Protein AF-A0A962IKZ0-F1 (afdb_monomer_lite)

Structure (mmCIF, N/CA/C/O backbone):
data_AF-A0A962IKZ0-F1
#
_entry.id   AF-A0A962IKZ0-F1
#
loop_
_atom_site.group_PDB
_atom_site.id
_atom_site.type_symbol
_atom_site.label_atom_id
_atom_site.label_alt_id
_atom_site.label_comp_id
_atom_site.label_asym_id
_atom_site.label_entity_id
_atom_site.label_seq_id
_atom_site.pdbx_PDB_ins_code
_atom_site.Cartn_x
_atom_site.Cartn_y
_atom_site.Ca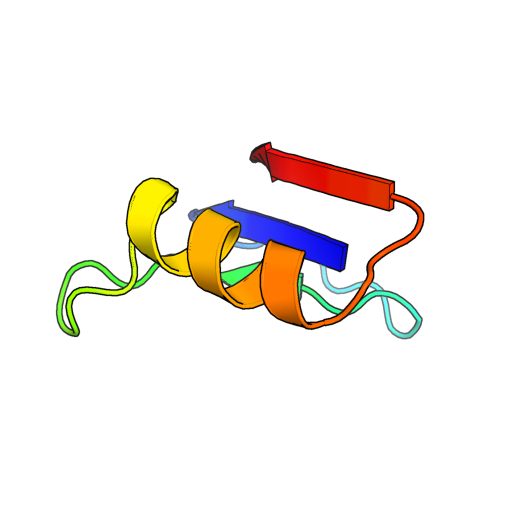rtn_z
_atom_site.occupancy
_atom_site.B_iso_or_equiv
_atom_site.auth_seq_id
_atom_site.auth_comp_id
_atom_site.auth_asym_id
_atom_site.auth_atom_id
_atom_site.pdbx_PDB_model_num
ATOM 1 N N . GLN A 1 1 ? 1.068 -0.179 -6.990 1.00 84.44 1 GLN A N 1
ATOM 2 C CA . GLN A 1 1 ? 1.569 0.269 -5.665 1.00 84.44 1 GLN A CA 1
ATOM 3 C C . GLN A 1 1 ? 1.596 -0.928 -4.728 1.00 84.44 1 GLN A C 1
ATOM 5 O O . GLN A 1 1 ? 0.750 -1.804 -4.889 1.00 84.44 1 GLN A O 1
ATOM 10 N N . THR A 1 2 ? 2.540 -0.988 -3.789 1.00 92.62 2 THR A N 1
ATOM 11 C CA . THR A 1 2 ? 2.588 -2.050 -2.771 1.00 92.62 2 THR A CA 1
ATOM 12 C C . THR A 1 2 ? 2.347 -1.495 -1.368 1.00 92.62 2 THR A C 1
ATOM 14 O O . THR A 1 2 ? 2.610 -0.316 -1.102 1.00 92.62 2 THR A O 1
ATOM 17 N N . LEU A 1 3 ? 1.820 -2.340 -0.482 1.00 94.50 3 LEU A N 1
ATOM 18 C CA . LEU A 1 3 ? 1.764 -2.108 0.959 1.00 94.50 3 LEU A CA 1
ATOM 19 C C . LEU A 1 3 ? 2.370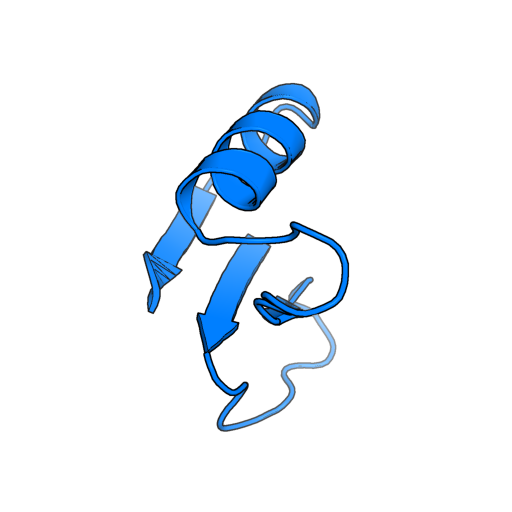 -3.329 1.658 1.00 94.50 3 LEU A C 1
ATOM 21 O O . LEU A 1 3 ? 1.835 -4.422 1.488 1.00 94.50 3 LEU A O 1
ATOM 25 N N . GLU A 1 4 ? 3.469 -3.129 2.386 1.00 93.44 4 GLU A N 1
ATOM 26 C CA . GLU A 1 4 ? 4.339 -4.192 2.920 1.00 93.44 4 GLU A CA 1
ATOM 27 C C . GLU A 1 4 ? 4.658 -3.990 4.417 1.00 93.44 4 GLU A C 1
ATOM 29 O O . GLU A 1 4 ? 4.615 -2.860 4.918 1.00 93.44 4 GLU A O 1
ATOM 34 N N . ASP A 1 5 ? 5.020 -5.053 5.141 1.00 90.06 5 ASP A N 1
ATOM 35 C CA . ASP A 1 5 ? 5.533 -4.976 6.522 1.00 90.06 5 ASP A CA 1
ATOM 36 C C . ASP A 1 5 ? 6.614 -6.040 6.829 1.00 90.06 5 ASP A C 1
ATOM 38 O O . ASP A 1 5 ? 6.273 -7.154 7.231 1.00 90.06 5 ASP A O 1
ATOM 42 N N . PRO A 1 6 ? 7.924 -5.730 6.725 1.00 92.69 6 PRO A N 1
ATOM 43 C CA . PRO A 1 6 ? 8.552 -4.527 6.172 1.00 92.69 6 PRO A CA 1
ATOM 44 C C . PRO A 1 6 ? 8.764 -4.613 4.649 1.00 92.69 6 PRO A C 1
ATOM 46 O O . PRO A 1 6 ? 8.529 -5.646 4.036 1.00 92.69 6 PRO A O 1
ATOM 49 N N . ILE A 1 7 ? 9.282 -3.539 4.044 1.00 91.25 7 ILE A N 1
ATOM 50 C CA . ILE A 1 7 ? 9.740 -3.572 2.645 1.00 91.25 7 ILE A CA 1
ATOM 51 C C . ILE A 1 7 ? 11.032 -4.395 2.542 1.00 91.25 7 ILE A C 1
ATOM 53 O O . ILE A 1 7 ? 12.036 -4.046 3.170 1.00 91.25 7 ILE A O 1
ATOM 57 N N . GLU A 1 8 ? 11.033 -5.436 1.707 1.00 90.56 8 GLU A N 1
ATOM 58 C CA . GLU A 1 8 ? 12.194 -6.323 1.524 1.00 90.56 8 GLU A CA 1
ATOM 59 C C . GLU A 1 8 ? 13.264 -5.713 0.603 1.00 90.56 8 GLU A C 1
ATOM 61 O O . GLU A 1 8 ? 14.455 -5.715 0.921 1.00 90.56 8 GLU A O 1
ATOM 66 N N . TYR A 1 9 ? 12.838 -5.136 -0.526 1.00 91.50 9 TYR A N 1
ATOM 67 C CA . TYR A 1 9 ? 13.700 -4.490 -1.519 1.00 91.50 9 TYR A CA 1
ATOM 68 C C . TYR A 1 9 ? 13.008 -3.267 -2.118 1.00 91.50 9 TYR A C 1
ATOM 70 O O . TYR A 1 9 ? 11.796 -3.273 -2.330 1.00 91.50 9 TYR A O 1
ATOM 78 N N . ARG A 1 10 ? 13.785 -2.215 -2.415 1.00 90.75 10 ARG A N 1
ATOM 79 C CA . ARG A 1 10 ? 13.258 -1.013 -3.073 1.00 90.75 10 ARG A CA 1
ATOM 80 C C . ARG A 1 10 ? 13.331 -1.125 -4.585 1.00 90.75 10 ARG A C 1
ATOM 82 O O . ARG A 1 10 ? 14.423 -1.207 -5.145 1.00 90.75 10 ARG A O 1
ATOM 89 N N . PHE A 1 11 ? 12.179 -1.016 -5.226 1.00 92.81 11 PHE A N 1
ATOM 90 C CA . PHE A 1 11 ? 12.062 -0.874 -6.667 1.00 92.81 11 PHE A CA 1
ATOM 91 C C . PHE A 1 11 ? 11.887 0.611 -7.011 1.00 92.81 11 PHE A C 1
ATOM 93 O O . PHE A 1 11 ? 10.950 1.236 -6.516 1.00 92.81 11 PHE A O 1
ATOM 100 N N . PRO A 1 12 ? 12.766 1.203 -7.838 1.00 91.19 12 PRO A N 1
ATOM 101 C CA . PRO A 1 12 ? 12.738 2.642 -8.115 1.00 91.19 12 PRO A CA 1
ATOM 102 C C . PRO A 1 12 ? 11.444 3.109 -8.796 1.00 91.19 12 PRO A C 1
ATOM 104 O O . PRO A 1 12 ? 11.005 4.230 -8.551 1.00 91.19 12 PRO A O 1
ATOM 107 N N . ASP A 1 13 ? 10.805 2.241 -9.581 1.00 93.88 13 ASP A N 1
ATOM 108 C CA . ASP A 1 13 ? 9.612 2.579 -10.367 1.00 93.88 13 ASP A CA 1
ATOM 109 C C . ASP A 1 13 ? 8.296 2.146 -9.698 1.00 93.88 13 ASP A C 1
ATOM 111 O O . ASP A 1 13 ? 7.221 2.250 -10.291 1.00 93.88 13 ASP A O 1
ATOM 115 N N . VAL A 1 14 ? 8.352 1.653 -8.455 1.00 91.88 14 VAL A N 1
ATOM 116 C CA . VAL A 1 14 ? 7.171 1.197 -7.714 1.00 91.88 14 VAL A CA 1
ATOM 117 C C . VAL A 1 14 ? 7.005 2.026 -6.452 1.00 91.88 14 VAL A C 1
ATOM 119 O O . VAL A 1 14 ? 7.899 2.125 -5.616 1.00 91.88 14 VAL A O 1
ATOM 122 N N . ILE A 1 15 ? 5.812 2.588 -6.264 1.00 90.75 15 ILE A N 1
ATOM 123 C CA . ILE A 1 15 ? 5.458 3.193 -4.981 1.00 90.75 15 ILE A CA 1
ATOM 124 C C . ILE A 1 15 ? 5.246 2.062 -3.967 1.00 90.75 15 ILE A C 1
ATOM 126 O O . ILE A 1 15 ? 4.318 1.265 -4.135 1.00 90.75 15 ILE A O 1
ATOM 130 N N . GLN A 1 16 ? 6.090 2.014 -2.933 1.00 93.00 16 GLN A N 1
ATOM 131 C CA . GLN A 1 16 ? 6.043 1.020 -1.857 1.00 93.00 16 GLN A CA 1
ATOM 132 C C . GLN A 1 16 ? 5.759 1.705 -0.518 1.00 93.00 16 GLN A C 1
ATOM 134 O O . GLN A 1 16 ? 6.558 2.509 -0.028 1.00 93.00 16 GLN A O 1
ATOM 139 N N . GLY A 1 17 ? 4.594 1.418 0.060 1.00 93.19 17 GLY A N 1
ATOM 140 C CA . GLY A 1 17 ? 4.221 1.861 1.400 1.00 93.19 17 GLY A CA 1
ATOM 141 C C . GLY A 1 17 ? 4.574 0.798 2.434 1.00 93.19 17 GLY A C 1
ATOM 142 O O . GLY A 1 17 ? 4.300 -0.374 2.214 1.00 93.19 17 GLY A O 1
ATOM 143 N N . GLN A 1 18 ? 5.130 1.200 3.578 1.00 94.38 18 GLN A N 1
ATOM 144 C CA . GLN A 1 18 ? 5.351 0.285 4.699 1.00 94.38 18 GLN A CA 1
ATOM 145 C C . GLN A 1 18 ? 4.313 0.514 5.795 1.00 94.38 18 GLN A C 1
ATOM 147 O O . GLN A 1 18 ? 4.074 1.665 6.176 1.00 94.38 18 GLN A O 1
ATOM 152 N N . ALA A 1 19 ? 3.734 -0.557 6.336 1.00 93.69 19 ALA A N 1
ATOM 153 C CA . ALA A 1 19 ? 2.887 -0.459 7.514 1.00 93.69 19 ALA A CA 1
ATOM 154 C C . ALA A 1 19 ? 3.671 0.147 8.694 1.00 93.69 19 ALA A C 1
ATOM 156 O O . ALA A 1 19 ? 4.847 -0.125 8.933 1.00 93.69 19 ALA A O 1
ATOM 157 N N . ASN A 1 20 ? 3.008 1.020 9.444 1.00 93.94 20 ASN A N 1
ATOM 158 C CA . ASN A 1 20 ? 3.530 1.612 10.664 1.00 93.94 20 ASN A CA 1
ATOM 159 C C . ASN A 1 20 ? 2.413 1.681 11.720 1.00 93.94 20 ASN A C 1
ATOM 161 O O . ASN A 1 20 ? 1.713 2.697 11.840 1.00 93.94 20 ASN A O 1
ATOM 165 N N . PRO A 1 21 ? 2.260 0.617 12.530 1.00 91.69 21 PRO A N 1
ATOM 166 C CA . PRO A 1 21 ? 1.227 0.541 13.561 1.00 91.69 21 PRO A CA 1
ATOM 167 C C . PRO A 1 21 ? 1.302 1.679 14.584 1.00 91.69 21 PRO A C 1
ATOM 169 O O . PRO A 1 21 ? 0.274 2.100 15.109 1.00 91.69 21 PRO A O 1
ATOM 172 N N . ARG A 1 22 ? 2.498 2.239 14.826 1.00 94.06 22 ARG A N 1
ATOM 173 C CA . ARG A 1 22 ? 2.716 3.319 15.807 1.00 94.06 22 ARG A CA 1
ATOM 174 C C . ARG A 1 22 ? 1.975 4.609 15.462 1.00 94.06 22 ARG A C 1
ATOM 176 O O . ARG A 1 22 ? 1.693 5.396 16.356 1.00 94.06 22 ARG A O 1
ATOM 183 N N . ILE A 1 2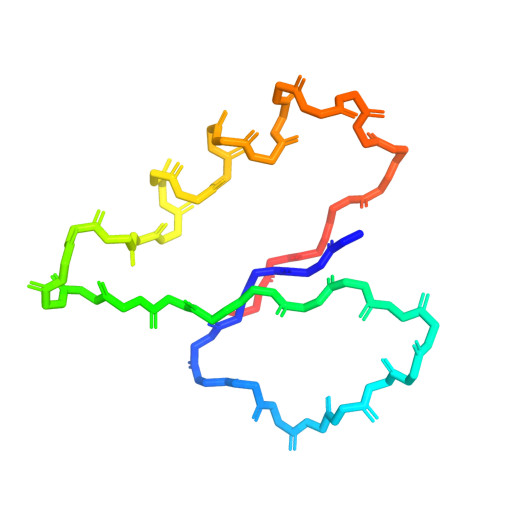3 ? 1.672 4.822 14.182 1.00 92.69 23 ILE A N 1
ATOM 184 C CA . ILE A 1 23 ? 0.919 5.986 13.692 1.00 92.69 23 ILE A CA 1
ATOM 185 C C . ILE A 1 23 ? -0.474 5.596 13.176 1.00 92.69 23 ILE A C 1
ATOM 187 O O . ILE A 1 23 ? -1.127 6.387 12.503 1.00 92.69 23 ILE A O 1
ATOM 191 N N . GLY A 1 24 ? -0.925 4.363 13.443 1.00 90.88 24 GLY A N 1
ATOM 192 C CA . GLY A 1 24 ? -2.205 3.847 12.950 1.00 90.88 24 GLY A CA 1
ATOM 193 C C . GLY A 1 24 ? -2.235 3.539 11.447 1.00 90.88 24 GLY A C 1
ATOM 194 O O . GLY A 1 24 ? -3.311 3.307 10.887 1.00 90.88 24 GLY A O 1
ATOM 195 N N . PHE A 1 25 ? -1.077 3.513 10.780 1.00 92.81 25 PHE A N 1
ATOM 196 C CA . PHE A 1 25 ? -0.966 3.117 9.380 1.00 92.81 25 PHE A CA 1
ATOM 197 C C . PHE A 1 25 ? -0.802 1.595 9.303 1.00 92.81 25 PHE A C 1
ATOM 199 O O . PHE A 1 25 ? 0.281 1.060 9.494 1.00 92.81 25 PHE A O 1
ATOM 206 N N . THR A 1 26 ? -1.900 0.880 9.101 1.00 94.31 26 THR A N 1
ATOM 20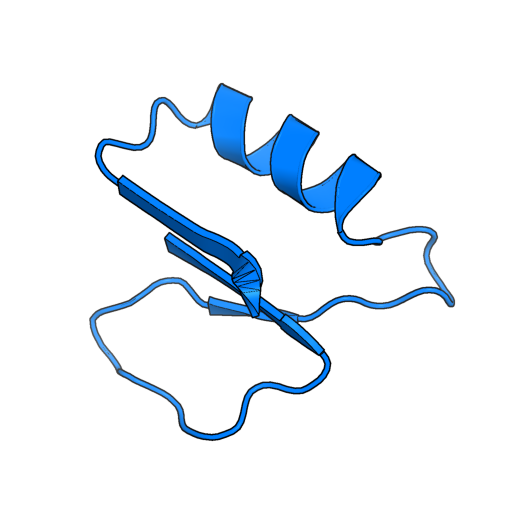7 C CA . THR A 1 26 ? -1.967 -0.586 9.034 1.00 94.31 26 THR A CA 1
ATOM 208 C C . THR A 1 26 ? -2.313 -1.018 7.616 1.00 94.31 26 THR A C 1
ATOM 210 O O . THR A 1 26 ? -2.699 -0.184 6.799 1.00 94.31 26 THR A O 1
ATOM 213 N N . PHE A 1 27 ? -2.284 -2.320 7.325 1.00 92.56 27 PHE A N 1
ATOM 214 C CA . PHE A 1 27 ? -2.786 -2.837 6.048 1.00 92.56 27 PHE A CA 1
ATOM 215 C C . PHE A 1 27 ? -4.195 -2.338 5.718 1.00 92.56 27 PHE A C 1
ATOM 217 O O . PHE A 1 27 ? -4.464 -1.892 4.608 1.00 92.56 27 PHE A O 1
ATOM 224 N N . ALA A 1 28 ? -5.095 -2.331 6.702 1.00 93.44 28 ALA A N 1
ATOM 225 C CA . ALA A 1 28 ? -6.480 -1.935 6.488 1.00 93.44 28 ALA A CA 1
ATOM 226 C C . ALA A 1 28 ? -6.653 -0.423 6.264 1.00 93.44 28 ALA A C 1
ATOM 228 O O . ALA A 1 28 ? -7.542 -0.012 5.514 1.00 93.44 28 ALA A O 1
ATOM 229 N N . THR A 1 29 ? -5.877 0.427 6.943 1.00 94.12 29 THR A N 1
ATOM 230 C CA . THR A 1 29 ? -5.962 1.886 6.747 1.00 94.12 29 THR A CA 1
ATOM 231 C C . THR A 1 29 ? -5.182 2.323 5.511 1.00 94.12 29 THR A C 1
ATOM 233 O O . THR A 1 29 ? -5.684 3.147 4.747 1.00 94.12 29 THR A O 1
ATOM 236 N N . GLY A 1 30 ? -4.032 1.700 5.252 1.00 92.50 30 GLY A N 1
ATOM 237 C CA . GLY A 1 30 ? -3.240 1.878 4.041 1.00 92.50 30 GLY A CA 1
ATOM 238 C C . GLY A 1 30 ? -4.005 1.466 2.789 1.00 92.50 30 GLY A C 1
ATOM 239 O O . GLY A 1 30 ? -4.176 2.294 1.904 1.00 92.50 30 GLY A O 1
ATOM 240 N N . LEU A 1 31 ? -4.589 0.263 2.742 1.00 93.69 31 LEU A N 1
ATOM 241 C CA . LEU A 1 31 ? -5.366 -0.193 1.582 1.00 93.69 31 LEU A CA 1
ATOM 242 C C . LEU A 1 31 ? -6.531 0.756 1.251 1.00 93.69 31 LEU A C 1
ATOM 244 O O . LEU A 1 31 ? -6.766 1.075 0.088 1.00 93.69 31 LEU A O 1
ATOM 248 N N . ARG A 1 32 ? -7.225 1.283 2.270 1.00 93.31 32 ARG A N 1
ATOM 249 C CA . ARG A 1 32 ? -8.283 2.291 2.072 1.00 93.31 32 ARG A CA 1
ATOM 250 C C . ARG A 1 32 ? -7.761 3.613 1.515 1.00 93.31 32 ARG A C 1
ATOM 252 O O . ARG A 1 32 ? -8.491 4.273 0.783 1.00 93.31 32 ARG A O 1
ATOM 259 N N . ALA A 1 33 ? -6.556 4.030 1.895 1.00 91.38 33 ALA A N 1
ATOM 260 C CA . ALA A 1 33 ? -5.937 5.238 1.359 1.00 91.38 33 ALA A CA 1
ATOM 261 C C . ALA A 1 33 ? -5.516 5.036 -0.104 1.00 91.38 33 ALA A C 1
ATOM 263 O O . ALA A 1 33 ? -5.812 5.886 -0.939 1.00 91.38 33 ALA A O 1
ATOM 264 N N . ILE A 1 34 ? -4.911 3.886 -0.406 1.00 92.38 34 ILE A N 1
ATOM 265 C CA . ILE A 1 34 ? -4.442 3.499 -1.741 1.00 92.38 34 ILE A CA 1
ATOM 266 C C . ILE A 1 34 ? -5.600 3.443 -2.744 1.00 92.38 34 ILE A C 1
ATOM 268 O O . ILE A 1 34 ? -5.505 4.028 -3.815 1.00 92.38 34 ILE A O 1
ATOM 272 N N . LEU A 1 35 ? -6.736 2.839 -2.381 1.00 93.00 35 LEU A N 1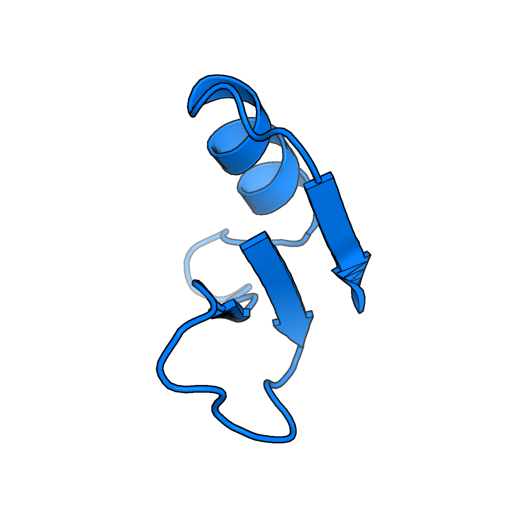
ATOM 273 C CA . LEU A 1 35 ? -7.912 2.759 -3.260 1.00 93.00 35 LEU A CA 1
ATOM 274 C C . LEU A 1 35 ? -8.478 4.128 -3.678 1.00 93.00 35 LEU A C 1
ATOM 276 O O . LEU A 1 35 ? -9.152 4.222 -4.696 1.00 93.00 35 LEU A O 1
ATOM 280 N N . ARG A 1 36 ? -8.214 5.201 -2.920 1.00 94.81 36 ARG A N 1
ATOM 281 C CA . ARG A 1 36 ? -8.637 6.566 -3.288 1.00 94.81 36 ARG A CA 1
ATOM 282 C C . ARG A 1 36 ? -7.731 7.217 -4.330 1.00 94.81 36 ARG A C 1
ATOM 284 O O . ARG A 1 36 ? -8.073 8.286 -4.820 1.00 94.81 36 ARG A O 1
ATOM 291 N N . GLN A 1 37 ? -6.580 6.614 -4.621 1.00 90.88 37 GLN A N 1
ATOM 292 C CA . GLN A 1 37 ? -5.636 7.093 -5.630 1.00 90.88 37 GLN A CA 1
ATOM 293 C C . GLN A 1 37 ? -5.944 6.554 -7.035 1.00 90.88 37 GLN A C 1
ATOM 295 O O . GLN A 1 37 ? -5.155 6.807 -7.934 1.00 90.88 37 GLN A O 1
ATOM 300 N N . ASP A 1 38 ? -7.056 5.828 -7.210 1.00 94.62 38 ASP A N 1
ATOM 301 C CA . ASP A 1 38 ? -7.432 5.150 -8.461 1.00 94.62 38 ASP A CA 1
ATOM 302 C C . ASP A 1 38 ? -6.312 4.249 -9.036 1.00 94.62 38 ASP A C 1
ATOM 304 O O . ASP A 1 38 ? -5.842 4.459 -10.152 1.00 94.62 38 ASP A O 1
ATOM 308 N N . PRO A 1 39 ? -5.790 3.282 -8.254 1.00 91.38 39 PRO A N 1
ATOM 309 C CA . PRO A 1 39 ? -4.671 2.461 -8.695 1.00 91.38 39 PRO A CA 1
ATOM 310 C C . PRO A 1 39 ? -5.126 1.362 -9.663 1.00 91.38 39 PRO A C 1
ATOM 312 O O . PRO A 1 39 ? -6.086 0.646 -9.386 1.00 91.38 39 PRO A O 1
ATOM 315 N N . ASP A 1 40 ? -4.346 1.124 -10.719 1.00 93.25 40 ASP A N 1
ATOM 316 C CA . ASP A 1 40 ? -4.590 0.001 -11.635 1.00 93.25 40 ASP A CA 1
ATOM 317 C C . ASP A 1 40 ? -4.336 -1.366 -10.975 1.00 93.25 40 ASP A C 1
ATOM 319 O O . ASP A 1 40 ? -5.073 -2.328 -11.182 1.00 93.25 40 ASP A O 1
ATOM 323 N N . VAL A 1 41 ? -3.264 -1.468 -10.176 1.00 91.94 41 VAL A N 1
ATOM 324 C CA . VAL A 1 41 ? -2.840 -2.711 -9.513 1.00 91.94 41 VAL A CA 1
ATOM 325 C C . VAL A 1 41 ? -2.296 -2.423 -8.112 1.00 91.94 41 VAL A C 1
ATOM 327 O O . VAL A 1 41 ? -1.432 -1.556 -7.909 1.00 91.94 41 VAL A O 1
ATOM 330 N N . ILE A 1 42 ? -2.772 -3.210 -7.144 1.00 91.75 42 ILE A N 1
ATOM 331 C CA . ILE A 1 42 ? -2.331 -3.195 -5.747 1.00 91.75 42 ILE A CA 1
ATOM 332 C C . ILE A 1 42 ? -1.760 -4.569 -5.391 1.00 91.75 42 ILE A C 1
ATOM 334 O O . ILE A 1 42 ? -2.406 -5.587 -5.633 1.00 91.75 42 ILE A O 1
ATOM 338 N N . LEU A 1 43 ? -0.581 -4.584 -4.768 1.00 89.75 43 LEU A N 1
ATOM 339 C CA . LEU A 1 43 ? 0.003 -5.769 -4.139 1.00 89.75 43 LEU A CA 1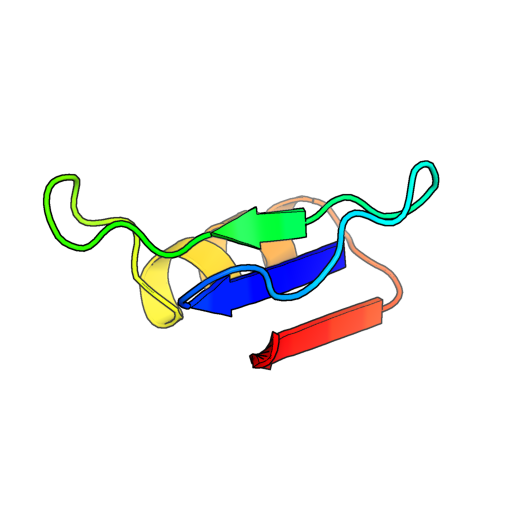
ATOM 340 C C . LEU A 1 43 ? 0.087 -5.551 -2.624 1.00 89.75 43 LEU A C 1
ATOM 342 O O . LEU A 1 43 ? 0.465 -4.472 -2.169 1.00 89.75 43 LEU A O 1
ATOM 346 N N . VAL A 1 44 ? -0.288 -6.566 -1.851 1.00 89.44 44 VAL A N 1
ATOM 347 C CA . VAL A 1 44 ? -0.273 -6.542 -0.382 1.00 89.44 44 VAL A CA 1
ATOM 348 C C . VAL A 1 44 ? 0.601 -7.698 0.091 1.00 89.44 44 VAL A C 1
ATOM 350 O O . VAL A 1 44 ? 0.358 -8.828 -0.338 1.00 89.44 44 VAL A O 1
ATOM 353 N N . GLY A 1 45 ? 1.606 -7.405 0.919 1.00 81.81 45 GLY A N 1
ATOM 354 C CA . GLY A 1 45 ? 2.608 -8.359 1.411 1.00 81.81 45 GLY A CA 1
ATOM 355 C C . GLY A 1 45 ? 2.821 -8.250 2.908 1.00 81.81 45 GLY A C 1
ATOM 356 O O . GLY A 1 45 ? 2.892 -7.103 3.396 1.00 81.81 45 GLY A O 1
#

pLDDT: mean 92.07, std 2.38, range [81.81, 94.81]

Radius of gyration: 10.15 Å; chains: 1; bounding box: 22×16×27 Å

Foldseek 3Di:
DEEEADDPDDDPPDDYHYADVVVPRHPVNVVVVVVVVVDPDYYYD

Sequence (45 aa):
QTLEDPIEYRFPDVIQGQANPRIGFTFATGLRAILRQDPDVILVG

Secondary structure (DSSP, 8-state):
-EEESS--S--TTS-EEEPBGGGTB-HHHHHHHHGGG--S--EE-